Protein AF-A0A8C4QQS1-F1 (afdb_monomer_lite)

Organism: Eptatretus burgeri (NCBI:txid7764)

Secondary structure (DSSP, 8-state):
---S----S---S-------------SS-TTEEE-TTS-EEEPBPTTEEEEE--SSTTPPPEEEEPPTTTEE--S-B--SSPEEPPPP-TT--------

Sequence (99 aa):
MCSTECCTVLCVLGLQVSRFGVETSSPCPANQFLHPHGICCEFCPIGTFMFKPCQVPGSNPLCAPCEMGTSYMDKDNNMTMCRQCSVCDPGKQFHFIYF

Radius of gyration: 22.57 Å; chains: 1; bounding box: 31×52×60 Å

InterPro domains:
  IPR001368 TNFR/NGFR cysteine-rich region [PF00020] (66-92)

Structure (mmCIF, N/CA/C/O backbone):
data_AF-A0A8C4QQS1-F1
#
_entry.id   AF-A0A8C4QQS1-F1
#
loop_
_atom_site.group_PDB
_atom_site.id
_atom_site.type_symbol
_atom_site.label_atom_id
_atom_site.label_alt_id
_atom_site.label_comp_id
_atom_site.label_asym_id
_atom_site.label_entity_id
_atom_site.label_seq_id
_atom_site.pdbx_PDB_ins_code
_atom_site.Cartn_x
_atom_site.Cartn_y
_atom_site.Cartn_z
_atom_site.occupancy
_atom_site.B_iso_or_equiv
_atom_site.auth_seq_id
_atom_site.auth_comp_id
_atom_site.auth_asym_id
_atom_site.auth_atom_id
_atom_site.pdbx_PDB_model_num
ATOM 1 N N . MET A 1 1 ? -14.289 -22.169 -22.928 1.00 36.06 1 MET A N 1
ATOM 2 C CA . MET A 1 1 ? -13.463 -21.675 -24.049 1.00 36.06 1 MET A CA 1
ATOM 3 C C . MET A 1 1 ? -12.027 -22.053 -23.724 1.00 36.06 1 MET A C 1
ATOM 5 O O . MET A 1 1 ? -11.482 -21.530 -22.764 1.00 36.06 1 MET A O 1
ATOM 9 N N . CYS A 1 2 ? -11.513 -23.087 -24.394 1.00 40.16 2 CYS A N 1
ATOM 10 C CA . CYS A 1 2 ? -10.129 -23.556 -24.282 1.00 40.16 2 CYS A CA 1
ATOM 11 C C . CYS A 1 2 ? -9.200 -22.563 -24.985 1.00 40.16 2 CYS A C 1
ATOM 13 O O . CYS A 1 2 ? -9.528 -22.148 -26.094 1.00 40.16 2 CYS A O 1
ATOM 15 N N .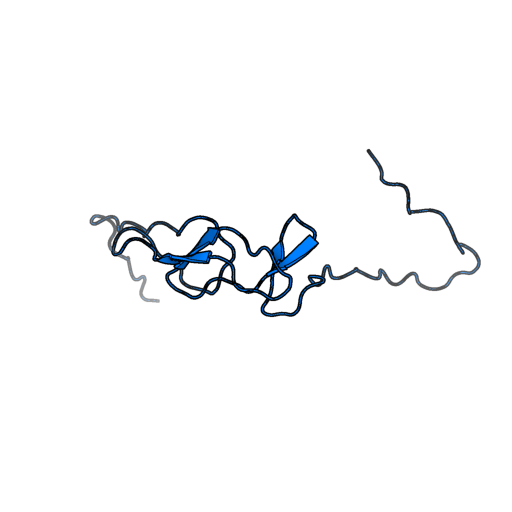 SER A 1 3 ? -8.058 -22.239 -24.380 1.00 46.91 3 SER A N 1
ATOM 16 C CA . SER A 1 3 ? -6.948 -21.590 -25.085 1.00 46.91 3 SER A CA 1
ATOM 17 C C . SER A 1 3 ? -5.893 -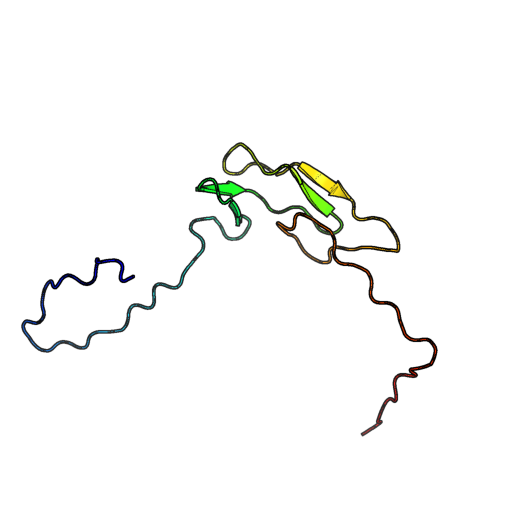22.639 -25.432 1.00 46.91 3 SER A C 1
ATOM 19 O O . SER A 1 3 ? -5.598 -23.534 -24.642 1.00 46.91 3 SER A O 1
ATOM 21 N N . THR A 1 4 ? -5.400 -22.542 -26.659 1.00 52.41 4 THR A N 1
ATOM 22 C CA . THR A 1 4 ? -5.082 -23.655 -27.563 1.00 52.41 4 THR A CA 1
ATOM 23 C C . THR A 1 4 ? -3.609 -24.071 -27.575 1.00 52.41 4 THR A C 1
ATOM 25 O O . THR A 1 4 ? -3.178 -24.781 -28.474 1.00 52.41 4 THR A O 1
ATOM 28 N N . GLU A 1 5 ? -2.822 -23.744 -26.555 1.00 47.44 5 GLU A N 1
ATOM 29 C CA . GLU A 1 5 ? -1.386 -24.070 -26.551 1.00 47.44 5 GLU A CA 1
ATOM 30 C C . GLU A 1 5 ? -1.101 -25.385 -25.802 1.00 47.44 5 GLU A C 1
ATOM 32 O O . GLU A 1 5 ? -0.170 -25.507 -25.012 1.00 47.44 5 GLU A O 1
ATOM 37 N N . CYS A 1 6 ? -1.941 -26.393 -26.052 1.00 46.66 6 CYS A N 1
ATOM 38 C CA . CYS A 1 6 ? -1.674 -27.798 -25.741 1.00 46.66 6 CYS A CA 1
ATOM 39 C C . CYS A 1 6 ? -1.477 -28.562 -27.061 1.00 46.66 6 CYS A C 1
ATOM 41 O O . CYS A 1 6 ? -2.105 -29.586 -27.315 1.00 46.66 6 CYS A O 1
ATOM 43 N N . CYS A 1 7 ? -0.641 -28.019 -27.950 1.00 44.50 7 CYS A N 1
ATOM 44 C CA . CYS A 1 7 ? -0.301 -28.651 -29.220 1.00 44.50 7 CYS A CA 1
ATOM 45 C C . CYS A 1 7 ? 1.061 -29.342 -29.092 1.00 44.50 7 CYS A C 1
ATOM 47 O O . CYS A 1 7 ? 2.117 -28.781 -29.363 1.00 44.50 7 CYS A O 1
ATOM 49 N N . THR A 1 8 ? 1.000 -30.580 -28.603 1.00 51.19 8 THR A N 1
ATOM 50 C CA . THR A 1 8 ? 1.685 -31.733 -29.203 1.00 51.19 8 THR A CA 1
ATOM 51 C C . THR A 1 8 ? 3.063 -31.474 -29.824 1.00 51.19 8 THR A C 1
ATOM 53 O O . THR A 1 8 ? 3.187 -31.383 -31.043 1.00 51.19 8 THR A O 1
ATOM 56 N N . VAL A 1 9 ? 4.127 -31.509 -29.022 1.00 53.06 9 VAL A N 1
ATOM 57 C CA . VAL A 1 9 ? 5.442 -31.915 -29.536 1.00 53.06 9 VAL A CA 1
ATOM 58 C C . VAL A 1 9 ? 6.041 -32.937 -28.568 1.00 53.06 9 VAL A C 1
ATOM 60 O O . VAL A 1 9 ? 6.456 -32.594 -27.469 1.00 53.06 9 VAL A O 1
ATOM 63 N N . LEU A 1 10 ? 6.060 -34.195 -29.036 1.00 44.03 10 LEU A N 1
ATOM 64 C CA . LEU A 1 10 ? 6.784 -35.370 -28.518 1.00 44.03 10 LEU A CA 1
ATOM 65 C C . LEU A 1 10 ? 6.092 -36.254 -27.457 1.00 44.03 10 LEU A C 1
ATOM 67 O O . LEU A 1 10 ? 6.654 -36.568 -26.416 1.00 44.03 10 LEU A O 1
ATOM 71 N N . CYS A 1 11 ? 4.939 -36.830 -27.820 1.00 46.38 11 CYS A N 1
ATOM 72 C CA . CYS A 1 11 ? 4.488 -38.136 -27.298 1.00 46.38 11 CYS A CA 1
ATOM 73 C C . CYS A 1 11 ? 5.229 -39.322 -27.959 1.00 46.38 11 CYS A C 1
ATOM 75 O O . CYS A 1 11 ? 4.613 -40.337 -28.281 1.00 46.38 11 CYS A O 1
ATOM 77 N N . VAL A 1 12 ? 6.543 -39.228 -28.191 1.00 55.22 12 VAL A N 1
ATOM 78 C CA . VAL A 1 12 ? 7.321 -40.370 -28.700 1.00 55.22 12 VAL A CA 1
ATOM 79 C C . VAL A 1 12 ? 8.403 -40.716 -27.687 1.00 55.22 12 VAL A C 1
ATOM 81 O O . VAL A 1 12 ? 9.368 -39.982 -27.522 1.00 55.22 12 VAL A O 1
ATOM 84 N N . LEU A 1 13 ? 8.200 -41.872 -27.044 1.00 48.66 13 LEU A N 1
ATOM 85 C CA . LEU A 1 13 ? 9.104 -42.581 -26.132 1.00 48.66 13 LEU A CA 1
ATOM 86 C C . LEU A 1 13 ? 9.133 -42.081 -24.671 1.00 48.66 13 LEU A C 1
ATOM 88 O O . LEU A 1 13 ? 10.118 -41.541 -24.192 1.00 48.66 13 LEU A O 1
ATOM 92 N N . GLY A 1 14 ? 8.055 -42.367 -23.933 1.00 54.38 14 GLY A N 1
ATOM 93 C CA . GLY A 1 14 ? 8.143 -43.035 -22.621 1.00 54.38 14 GLY A CA 1
ATOM 94 C C . GLY A 1 14 ? 9.018 -42.448 -21.501 1.00 54.38 14 GLY A C 1
ATOM 95 O O . GLY A 1 14 ? 9.459 -43.219 -20.653 1.00 54.38 14 GLY A O 1
ATOM 96 N N . LEU A 1 15 ? 9.261 -41.138 -21.442 1.00 53.12 15 LEU A N 1
ATOM 97 C CA . LEU A 1 15 ? 9.958 -40.506 -20.317 1.00 53.12 15 LEU A CA 1
ATOM 98 C C . LEU A 1 15 ? 8.984 -39.700 -19.452 1.00 53.12 15 LEU A C 1
ATOM 100 O O . LEU A 1 15 ? 8.115 -38.994 -19.955 1.00 53.12 15 LEU A O 1
ATOM 104 N N . GLN A 1 16 ? 9.126 -39.872 -18.136 1.00 51.03 16 GLN A N 1
ATOM 105 C CA . GLN A 1 16 ? 8.313 -39.283 -17.072 1.00 51.03 16 GLN A CA 1
ATOM 106 C C . GLN A 1 16 ? 8.041 -37.796 -17.343 1.00 51.03 16 GLN A C 1
ATOM 108 O O . GLN A 1 16 ? 8.948 -36.968 -17.267 1.00 51.03 16 GLN A O 1
ATOM 113 N N . VAL A 1 17 ? 6.787 -37.455 -17.652 1.00 52.06 17 VAL A N 1
ATOM 114 C CA . VAL A 1 17 ? 6.353 -36.062 -17.769 1.00 52.06 17 VAL A CA 1
ATOM 115 C C . VAL A 1 17 ? 6.277 -35.504 -16.355 1.00 52.06 17 VAL A C 1
ATOM 117 O O . VAL A 1 17 ? 5.245 -35.582 -15.686 1.00 52.06 17 VAL A O 1
ATOM 120 N N . SER A 1 18 ? 7.392 -34.967 -15.868 1.00 54.69 18 SER A N 1
ATOM 121 C CA . SER A 1 18 ? 7.373 -34.115 -14.689 1.00 54.69 18 SER A CA 1
ATOM 122 C C . SER A 1 18 ? 6.424 -32.960 -14.985 1.00 54.69 18 SER A C 1
ATOM 124 O O . SER A 1 18 ? 6.619 -32.216 -15.947 1.00 54.69 18 SER A O 1
ATOM 126 N N . ARG A 1 19 ? 5.371 -32.818 -14.175 1.00 54.62 19 ARG A N 1
ATOM 127 C CA . ARG A 1 19 ? 4.540 -31.616 -14.193 1.00 54.62 19 ARG A CA 1
ATOM 128 C C . ARG A 1 19 ? 5.448 -30.446 -13.833 1.00 54.62 19 ARG A C 1
ATOM 130 O O . ARG A 1 19 ? 5.770 -30.264 -12.663 1.00 54.62 19 ARG A O 1
ATOM 137 N N . PHE A 1 20 ? 5.860 -29.662 -14.824 1.00 52.03 20 PHE A N 1
ATOM 138 C CA . PHE A 1 20 ? 6.366 -28.324 -14.565 1.00 52.03 20 PHE A CA 1
ATOM 139 C C . PHE A 1 20 ? 5.142 -27.497 -14.179 1.00 52.03 20 PHE A C 1
ATOM 141 O O . PHE A 1 20 ? 4.419 -26.973 -15.025 1.00 52.03 20 PHE A O 1
ATOM 148 N N . GLY A 1 21 ? 4.836 -27.481 -12.882 1.00 55.34 21 GLY A N 1
ATOM 149 C CA . GLY A 1 21 ? 4.028 -26.407 -12.342 1.00 55.34 21 GLY A CA 1
ATOM 150 C C . GLY A 1 21 ? 4.807 -25.138 -12.636 1.00 55.34 21 GLY A C 1
ATOM 151 O O . GLY A 1 21 ? 5.861 -24.922 -12.047 1.00 55.34 21 GLY A O 1
ATOM 152 N N . VAL A 1 22 ? 4.341 -24.343 -13.597 1.00 50.41 22 VAL A N 1
ATOM 153 C CA . VAL A 1 22 ? 4.735 -22.943 -13.650 1.00 50.41 22 VAL A CA 1
ATOM 154 C C . VAL A 1 22 ? 4.205 -22.373 -12.343 1.00 50.41 22 VAL A C 1
ATOM 156 O O . VAL A 1 22 ? 3.012 -22.096 -12.223 1.00 50.41 22 VAL A O 1
ATOM 159 N N . GLU A 1 23 ? 5.063 -22.301 -11.321 1.00 55.19 23 GLU A N 1
ATOM 160 C CA . GLU A 1 23 ? 4.847 -21.358 -10.238 1.00 55.19 23 GLU A CA 1
ATOM 161 C C . GLU A 1 23 ? 4.618 -20.033 -10.943 1.00 55.19 23 GLU A C 1
ATOM 163 O O . GLU A 1 23 ? 5.471 -19.571 -11.703 1.00 55.19 23 GLU A O 1
ATOM 168 N N . THR A 1 24 ? 3.430 -19.464 -10.779 1.00 56.97 24 THR A N 1
ATOM 169 C CA . THR A 1 24 ? 3.131 -18.117 -11.246 1.00 56.97 24 THR A CA 1
ATOM 170 C C . THR A 1 24 ? 3.917 -17.159 -10.360 1.00 56.97 24 THR A C 1
ATOM 172 O O . THR A 1 24 ? 3.352 -16.457 -9.521 1.00 56.97 24 THR A O 1
ATOM 175 N N . SER A 1 25 ? 5.244 -17.193 -10.472 1.00 66.62 25 SER A N 1
ATOM 176 C CA . SER A 1 25 ? 6.093 -16.131 -9.991 1.00 66.62 25 SER A CA 1
ATOM 177 C C . SER A 1 25 ? 5.638 -14.888 -10.740 1.00 66.62 25 SER A C 1
ATOM 179 O O . SER A 1 25 ? 5.458 -14.889 -11.961 1.00 66.62 25 SER A O 1
ATOM 181 N N . SER A 1 26 ? 5.321 -13.844 -9.977 1.00 77.31 26 SER A N 1
ATOM 182 C CA . SER A 1 26 ? 5.053 -12.540 -10.566 1.00 77.31 26 SER A CA 1
ATOM 183 C C . SER A 1 26 ? 6.213 -12.213 -11.514 1.00 77.31 26 SER A C 1
ATOM 185 O O . SER A 1 26 ? 7.366 -12.402 -11.123 1.00 77.31 26 SER A O 1
ATOM 187 N N . PRO A 1 27 ? 5.957 -11.714 -12.737 1.00 87.75 27 PRO A N 1
ATOM 188 C CA . PRO A 1 27 ? 7.030 -11.251 -13.618 1.00 87.75 27 PRO A CA 1
ATOM 189 C C . PRO A 1 27 ? 7.769 -10.039 -13.028 1.00 87.75 27 PRO A C 1
ATOM 191 O O . PRO A 1 27 ? 8.800 -9.625 -13.552 1.00 87.75 27 PRO A O 1
ATOM 194 N N . CYS A 1 28 ? 7.238 -9.461 -11.947 1.00 90.50 28 CYS A N 1
ATOM 195 C CA . CYS A 1 28 ? 7.845 -8.365 -11.224 1.00 90.50 28 CYS A CA 1
ATOM 196 C C . CYS A 1 28 ? 8.769 -8.856 -10.097 1.00 90.50 28 CYS A C 1
ATOM 198 O O . CYS A 1 28 ? 8.504 -9.895 -9.488 1.00 90.50 28 CYS A O 1
ATOM 200 N N . PRO A 1 29 ? 9.820 -8.082 -9.766 1.00 89.56 29 PR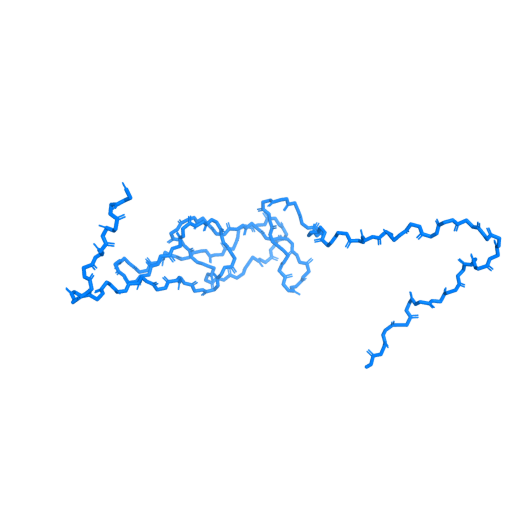O A N 1
ATOM 201 C CA . PRO A 1 29 ? 10.643 -8.309 -8.581 1.00 89.56 29 PRO A CA 1
ATOM 202 C C . PRO A 1 29 ? 9.806 -8.440 -7.299 1.00 89.56 29 PRO A C 1
ATOM 204 O O . PRO A 1 29 ? 8.713 -7.890 -7.211 1.00 89.56 29 PRO A O 1
ATOM 207 N N . ALA A 1 30 ? 10.351 -9.097 -6.270 1.00 86.94 30 ALA A N 1
ATOM 208 C CA . ALA A 1 30 ? 9.634 -9.411 -5.025 1.00 86.94 30 ALA A CA 1
ATOM 209 C C . ALA A 1 30 ? 8.973 -8.202 -4.321 1.00 86.94 30 ALA A C 1
ATOM 211 O O . ALA A 1 30 ? 7.955 -8.369 -3.658 1.00 86.94 30 ALA A O 1
ATOM 212 N N . ASN A 1 31 ? 9.514 -6.991 -4.497 1.00 88.75 31 ASN A N 1
ATOM 213 C CA . ASN A 1 31 ? 9.006 -5.751 -3.889 1.00 88.75 31 ASN A CA 1
ATOM 214 C C . ASN A 1 31 ? 8.134 -4.920 -4.844 1.00 88.75 31 ASN A C 1
ATOM 216 O O . ASN A 1 31 ? 7.955 -3.719 -4.645 1.00 88.75 31 ASN A O 1
ATOM 220 N N . GLN A 1 32 ? 7.626 -5.533 -5.911 1.00 94.56 32 GLN A N 1
ATOM 221 C CA . GLN A 1 32 ? 6.781 -4.877 -6.898 1.00 94.56 32 GLN A CA 1
ATOM 222 C C . GLN A 1 32 ? 5.572 -5.742 -7.243 1.00 94.56 32 GLN A C 1
ATOM 224 O O . GLN A 1 32 ? 5.619 -6.974 -7.200 1.00 94.56 32 GLN A O 1
ATOM 229 N N . PHE A 1 33 ? 4.483 -5.092 -7.638 1.00 93.56 33 PHE A N 1
ATOM 230 C CA . PHE A 1 33 ? 3.299 -5.768 -8.152 1.00 93.56 33 PHE A CA 1
ATOM 231 C C . PHE A 1 33 ? 3.115 -5.504 -9.640 1.00 93.56 33 PHE A C 1
ATOM 233 O O . PHE A 1 33 ? 3.450 -4.433 -10.147 1.00 93.56 33 PHE A O 1
ATOM 240 N N . LEU A 1 34 ? 2.530 -6.479 -10.335 1.00 93.69 34 LEU A N 1
ATOM 241 C CA . LEU A 1 34 ? 2.124 -6.318 -11.723 1.00 93.69 34 LEU A CA 1
ATOM 242 C C . LEU A 1 34 ? 0.825 -5.508 -11.786 1.00 93.69 34 LEU A C 1
ATOM 244 O O . LEU A 1 34 ? -0.231 -5.970 -11.349 1.00 93.69 34 LEU A O 1
ATOM 248 N N . HIS A 1 35 ? 0.895 -4.300 -12.337 1.00 91.31 35 HIS A N 1
ATOM 249 C CA . HIS A 1 35 ? -0.282 -3.498 -12.649 1.00 91.31 35 HIS A CA 1
ATOM 250 C C . HIS A 1 35 ? -1.009 -4.081 -13.878 1.00 91.31 35 HIS A C 1
ATOM 252 O O . HIS A 1 35 ? -0.341 -4.577 -14.790 1.00 91.31 35 HIS A O 1
ATOM 258 N N . PRO A 1 36 ? -2.349 -3.964 -13.992 1.00 88.75 36 PRO A N 1
ATOM 259 C CA . PRO A 1 36 ? -3.106 -4.449 -15.155 1.00 88.75 36 PRO A CA 1
ATOM 260 C C . PRO A 1 36 ? -2.632 -3.929 -16.522 1.00 88.75 36 PRO A C 1
ATOM 262 O O . PRO A 1 36 ? -2.904 -4.549 -17.541 1.00 88.75 36 PRO A O 1
ATOM 265 N N . HIS A 1 37 ? -1.901 -2.811 -16.556 1.00 86.81 37 HIS A N 1
ATOM 266 C CA . HIS A 1 37 ? -1.276 -2.278 -17.776 1.00 86.81 37 HIS A CA 1
ATOM 267 C C . HIS A 1 37 ? 0.020 -3.007 -18.186 1.00 86.81 37 HIS A C 1
ATOM 269 O O . HIS A 1 37 ? 0.695 -2.564 -19.109 1.00 86.81 37 HIS A O 1
ATOM 275 N N . GLY A 1 38 ? 0.399 -4.090 -17.501 1.00 89.75 38 GLY A N 1
ATOM 276 C CA . GLY A 1 38 ? 1.595 -4.874 -17.819 1.00 89.75 38 GLY A CA 1
ATOM 277 C C . GLY A 1 38 ? 2.908 -4.258 -17.330 1.00 89.75 38 GLY A C 1
ATOM 278 O O . GLY A 1 38 ? 3.971 -4.651 -17.797 1.00 89.75 38 GLY A O 1
ATOM 279 N N . ILE A 1 39 ? 2.849 -3.297 -16.403 1.00 93.50 39 ILE A N 1
ATOM 280 C CA . ILE A 1 39 ? 4.028 -2.655 -15.804 1.00 93.50 39 ILE A CA 1
ATOM 281 C C . ILE A 1 39 ? 4.170 -3.059 -14.338 1.00 93.50 39 ILE A C 1
ATOM 283 O O . ILE A 1 39 ? 3.174 -3.263 -13.646 1.00 93.50 39 ILE A O 1
ATOM 287 N N . CYS A 1 40 ? 5.407 -3.151 -13.861 1.00 94.38 40 CYS A N 1
ATOM 288 C CA . CYS A 1 40 ? 5.691 -3.398 -12.453 1.00 94.38 40 CYS A CA 1
ATOM 289 C C . CYS A 1 40 ? 5.705 -2.077 -11.685 1.00 94.38 40 CYS A C 1
ATOM 291 O O . CYS A 1 40 ? 6.407 -1.154 -12.089 1.00 94.38 40 CYS A O 1
ATOM 293 N N . CYS A 1 41 ? 4.944 -1.983 -10.600 1.00 95.25 41 CYS A N 1
ATOM 294 C CA . CYS A 1 41 ? 4.890 -0.813 -9.723 1.00 95.25 41 CYS A CA 1
ATOM 295 C C . CYS A 1 41 ? 5.425 -1.172 -8.335 1.00 95.25 41 CYS A C 1
ATOM 297 O O . CYS A 1 41 ? 5.252 -2.307 -7.884 1.00 95.25 41 CYS A O 1
ATOM 299 N N . GLU A 1 42 ? 6.019 -0.208 -7.634 1.00 95.88 42 GLU A N 1
ATOM 300 C CA . GLU A 1 42 ? 6.323 -0.372 -6.206 1.00 95.88 42 GLU A CA 1
ATOM 301 C C . GLU A 1 42 ? 5.036 -0.378 -5.370 1.00 95.88 42 GLU A C 1
ATOM 303 O O . GLU A 1 42 ? 4.015 0.177 -5.775 1.00 95.88 42 GLU A O 1
ATOM 308 N N . PHE A 1 43 ? 5.062 -1.032 -4.211 1.00 96.06 43 PHE A N 1
ATOM 309 C CA . PHE A 1 43 ? 3.926 -1.045 -3.290 1.00 96.06 43 PHE A CA 1
ATOM 310 C C . PHE A 1 43 ? 3.799 0.280 -2.523 1.00 96.06 43 PHE A C 1
ATOM 312 O O . PHE A 1 43 ? 4.790 0.942 -2.229 1.00 96.06 43 PHE A O 1
ATOM 319 N N . CYS A 1 44 ? 2.575 0.641 -2.138 1.00 97.31 44 CYS A N 1
ATOM 320 C CA . CYS A 1 44 ? 2.349 1.700 -1.162 1.00 97.31 44 CYS A CA 1
ATOM 321 C C . CYS A 1 44 ? 2.773 1.235 0.240 1.00 97.31 44 CYS A C 1
ATOM 323 O O . CYS A 1 44 ? 2.451 0.100 0.608 1.00 97.31 44 CYS A O 1
ATOM 325 N N . PRO A 1 45 ? 3.430 2.095 1.039 1.00 97.25 45 PRO A N 1
ATOM 326 C CA . PRO A 1 45 ? 3.881 1.739 2.378 1.00 97.25 45 PRO A CA 1
ATOM 327 C C . PRO A 1 45 ? 2.717 1.546 3.360 1.00 97.25 45 PRO A C 1
ATOM 329 O O . PRO A 1 45 ? 1.585 1.996 3.133 1.00 97.25 45 PRO A O 1
ATOM 332 N N . ILE A 1 46 ? 3.025 0.922 4.496 1.00 97.88 46 ILE A N 1
ATOM 333 C CA . ILE A 1 46 ? 2.133 0.774 5.659 1.00 97.88 46 ILE A CA 1
ATOM 334 C C . ILE A 1 46 ? 1.414 2.096 5.993 1.00 97.88 46 ILE A C 1
ATOM 336 O O . ILE A 1 46 ? 1.998 3.179 5.947 1.00 97.88 46 ILE A O 1
ATOM 340 N N . GLY A 1 47 ? 0.127 2.006 6.343 1.00 97.88 47 GLY A N 1
ATOM 341 C CA . GLY A 1 47 ? -0.714 3.163 6.673 1.00 97.88 47 GLY A CA 1
ATOM 342 C C . GLY A 1 47 ? -1.214 3.975 5.472 1.00 97.88 47 GLY A C 1
ATOM 343 O O . GLY A 1 47 ? -1.899 4.978 5.673 1.00 97.88 47 GLY A O 1
ATOM 344 N N . THR A 1 48 ? -0.913 3.556 4.239 1.00 98.31 48 THR A N 1
ATOM 345 C CA . THR A 1 48 ? -1.366 4.230 3.014 1.00 98.31 48 THR A CA 1
ATOM 346 C C . THR A 1 48 ? -2.054 3.271 2.041 1.00 98.31 48 THR A C 1
ATOM 348 O O . THR A 1 48 ? -1.899 2.054 2.137 1.00 98.31 48 THR A O 1
ATOM 351 N N . PHE A 1 49 ? -2.813 3.817 1.093 1.00 97.75 49 PHE A N 1
ATOM 352 C CA . PHE A 1 49 ? -3.438 3.085 -0.010 1.00 97.75 49 PHE A CA 1
ATOM 353 C C . PHE A 1 49 ? -3.113 3.742 -1.356 1.00 97.75 49 PHE A C 1
ATOM 355 O O . PHE A 1 49 ? -2.764 4.923 -1.421 1.00 97.75 49 PHE A O 1
ATOM 362 N N . MET A 1 50 ? -3.259 2.988 -2.444 1.00 97.31 50 MET A N 1
ATOM 363 C CA . MET A 1 50 ? -3.026 3.457 -3.808 1.00 97.31 50 MET A CA 1
ATOM 364 C C . MET A 1 50 ? -4.157 4.385 -4.271 1.00 97.31 50 MET A C 1
ATOM 366 O O . MET A 1 50 ? -5.229 3.931 -4.669 1.00 97.31 50 MET A O 1
ATOM 370 N N . PHE A 1 51 ? -3.897 5.693 -4.271 1.00 97.00 51 PHE A N 1
ATOM 371 C CA . PHE A 1 51 ? -4.824 6.709 -4.774 1.0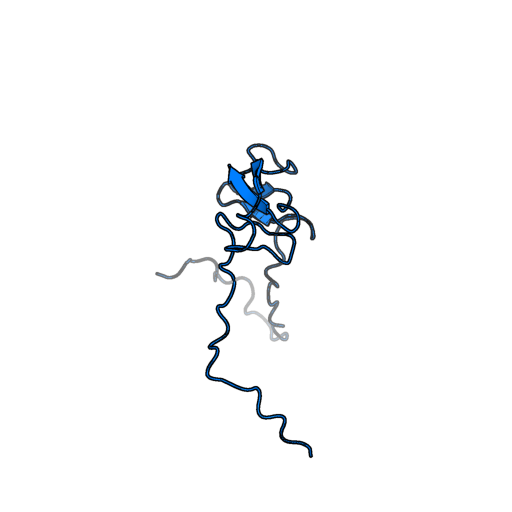0 97.00 51 PHE A CA 1
ATOM 372 C C . PHE A 1 51 ? -4.764 6.844 -6.300 1.00 97.00 51 PHE A C 1
ATOM 374 O O . PHE A 1 51 ? -5.800 6.978 -6.953 1.00 97.00 51 PHE A O 1
ATOM 381 N N . LYS A 1 52 ? -3.562 6.781 -6.891 1.00 95.44 52 LYS A N 1
ATOM 382 C CA . LYS A 1 52 ? -3.387 6.647 -8.347 1.00 95.44 52 LYS A CA 1
ATOM 383 C C . LYS A 1 52 ? -2.325 5.600 -8.671 1.00 95.44 52 LYS A C 1
ATOM 385 O O . LYS A 1 52 ? -1.318 5.538 -7.964 1.00 95.44 52 LYS A O 1
ATOM 390 N N . PRO A 1 53 ? -2.516 4.814 -9.743 1.00 93.06 53 PRO A N 1
ATOM 391 C CA . PRO A 1 53 ? -1.534 3.824 -10.154 1.00 93.06 53 PRO A CA 1
ATOM 392 C C . PRO A 1 53 ? -0.237 4.484 -10.622 1.00 93.06 53 PRO A C 1
ATOM 394 O O . PRO A 1 53 ? -0.223 5.651 -11.027 1.00 93.06 53 PRO A O 1
ATOM 397 N N . CYS A 1 54 ? 0.848 3.712 -10.599 1.00 94.19 54 CYS A N 1
ATOM 398 C CA . CYS A 1 54 ? 2.094 4.130 -11.217 1.00 94.19 54 CYS A CA 1
ATOM 399 C C . CYS A 1 54 ? 1.920 4.213 -12.747 1.00 94.19 54 CYS A C 1
ATOM 401 O O . CYS A 1 54 ? 1.138 3.465 -13.338 1.00 94.19 54 CYS A O 1
ATOM 403 N N . GLN A 1 55 ? 2.614 5.152 -13.393 1.00 92.25 55 GLN A N 1
ATOM 404 C CA . GLN A 1 55 ? 2.590 5.306 -14.858 1.00 92.25 55 GLN A CA 1
ATOM 405 C C . GLN A 1 55 ? 3.880 4.823 -15.521 1.00 92.25 55 GLN A C 1
ATOM 407 O O . GLN A 1 55 ? 3.897 4.579 -16.725 1.00 92.25 55 GLN A O 1
ATOM 412 N N . VAL A 1 56 ? 4.952 4.688 -14.741 1.00 91.88 56 VAL A N 1
ATOM 413 C CA . VAL A 1 56 ? 6.282 4.316 -15.212 1.00 91.88 56 VAL A CA 1
ATOM 414 C C . VAL A 1 56 ? 6.693 3.018 -14.512 1.00 91.88 56 VAL A C 1
ATOM 416 O O . VAL A 1 56 ? 6.485 2.898 -13.304 1.00 91.88 56 VAL A O 1
ATOM 419 N N . PRO A 1 57 ? 7.270 2.038 -15.230 1.00 91.06 57 PRO A N 1
ATOM 420 C CA . PRO A 1 57 ? 7.779 0.820 -14.612 1.00 91.06 57 PRO A CA 1
ATOM 421 C C . PRO A 1 57 ? 8.785 1.120 -13.496 1.00 91.06 57 PRO A C 1
ATOM 423 O O . PRO A 1 57 ? 9.681 1.945 -13.661 1.00 91.06 57 PRO A O 1
ATOM 426 N N . GLY A 1 58 ? 8.635 0.440 -12.365 1.00 87.94 58 GLY A N 1
ATOM 427 C CA . GLY A 1 58 ? 9.465 0.605 -11.178 1.00 87.94 58 GLY A CA 1
ATOM 428 C C . GLY A 1 58 ? 9.229 1.908 -10.418 1.00 87.94 58 GLY A C 1
ATOM 429 O O . GLY A 1 58 ? 9.981 2.195 -9.496 1.00 87.94 58 GLY A O 1
ATOM 430 N N . SER A 1 59 ? 8.221 2.711 -10.781 1.00 92.25 59 SER A N 1
ATOM 431 C CA . SER A 1 59 ? 7.897 3.918 -10.025 1.00 92.25 59 SER A CA 1
ATOM 432 C C . SER A 1 59 ? 6.908 3.634 -8.899 1.00 92.25 59 SER A C 1
ATOM 434 O O . SER A 1 59 ? 6.112 2.689 -8.942 1.00 92.25 59 SER A O 1
ATOM 436 N N . ASN A 1 60 ? 6.911 4.527 -7.913 1.00 92.38 60 ASN A N 1
ATOM 437 C CA . ASN A 1 60 ? 5.894 4.537 -6.877 1.00 92.38 60 ASN A CA 1
ATOM 438 C C . ASN A 1 60 ? 4.533 4.963 -7.458 1.00 92.38 60 ASN A C 1
ATOM 440 O O . ASN A 1 60 ? 4.478 5.891 -8.277 1.00 92.38 60 ASN A O 1
ATOM 444 N N . PRO A 1 61 ? 3.431 4.306 -7.065 1.00 95.12 61 PRO A N 1
ATOM 445 C CA . PRO A 1 61 ? 2.096 4.859 -7.227 1.00 95.12 61 PRO A CA 1
ATOM 446 C C . PRO A 1 61 ? 1.924 6.109 -6.352 1.00 95.12 61 PRO A C 1
ATOM 448 O O . PRO A 1 61 ? 2.694 6.364 -5.424 1.00 95.12 61 PRO A O 1
ATOM 451 N N . LEU A 1 62 ? 0.883 6.897 -6.623 1.00 97.25 62 LEU A N 1
ATOM 452 C CA . LEU A 1 62 ? 0.504 7.975 -5.714 1.00 97.25 62 LEU A CA 1
ATOM 453 C C . LEU A 1 62 ? -0.265 7.365 -4.544 1.00 97.25 62 LEU A C 1
ATOM 455 O O . LEU A 1 62 ? -1.399 6.916 -4.724 1.00 97.25 62 LEU A O 1
ATOM 459 N N . CYS A 1 63 ? 0.346 7.364 -3.364 1.00 97.81 63 CYS A N 1
ATOM 460 C CA . C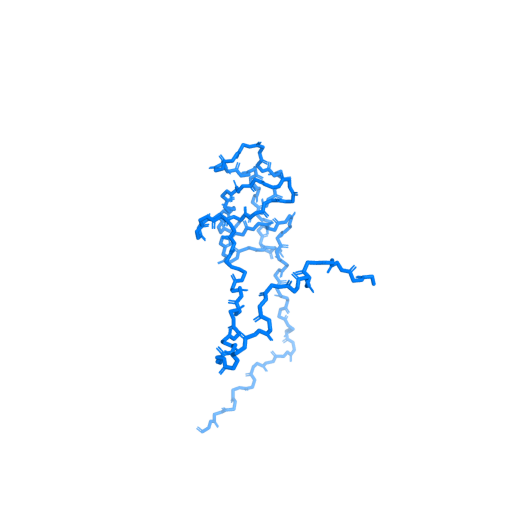YS A 1 63 ? -0.248 6.821 -2.148 1.00 97.81 63 CYS A CA 1
ATOM 461 C C . CYS A 1 63 ? -0.889 7.929 -1.302 1.00 97.81 63 CYS A C 1
ATOM 463 O O . CYS A 1 63 ? -0.349 9.031 -1.198 1.00 97.81 63 CYS A O 1
ATOM 465 N N . ALA A 1 64 ? -2.032 7.633 -0.687 1.00 98.25 64 ALA A N 1
ATOM 466 C CA . ALA A 1 64 ? -2.720 8.519 0.250 1.00 98.25 64 ALA A CA 1
ATOM 467 C C . ALA A 1 64 ? -2.862 7.837 1.622 1.00 98.25 64 ALA A C 1
ATOM 469 O O . ALA A 1 64 ? -2.953 6.609 1.677 1.00 98.25 64 ALA A O 1
ATOM 470 N N . PRO A 1 65 ? -2.857 8.594 2.734 1.00 98.25 65 PRO A N 1
ATOM 471 C CA . PRO A 1 65 ? -2.962 8.016 4.068 1.00 98.25 65 PRO A CA 1
ATOM 472 C C . PRO A 1 65 ? -4.347 7.413 4.319 1.00 98.25 65 PRO A C 1
ATOM 474 O O . PRO A 1 65 ? -5.357 7.916 3.823 1.00 98.25 65 PRO A O 1
ATOM 477 N N . CYS A 1 66 ? -4.389 6.361 5.132 1.00 98.06 66 CYS A N 1
ATOM 478 C CA . CYS A 1 66 ? -5.636 5.872 5.707 1.00 98.06 66 CYS A CA 1
ATOM 479 C C . CYS A 1 66 ? -6.218 6.884 6.701 1.00 98.06 66 CYS A C 1
ATOM 481 O O . CYS A 1 66 ? -5.491 7.634 7.357 1.00 98.06 66 CYS A O 1
ATOM 483 N N . GLU A 1 67 ? -7.542 6.884 6.834 1.00 97.69 67 GLU A N 1
ATOM 484 C CA . GLU A 1 67 ? -8.232 7.712 7.818 1.00 97.69 67 GLU A CA 1
ATOM 485 C C . GLU A 1 67 ? -7.998 7.166 9.232 1.00 97.69 67 GLU A C 1
ATOM 487 O O . GLU A 1 67 ? -8.270 5.999 9.528 1.00 97.69 67 GLU A O 1
ATOM 492 N N . MET A 1 68 ? -7.484 8.033 10.104 1.00 95.44 68 MET A N 1
ATOM 493 C CA . MET A 1 68 ? -7.105 7.685 11.467 1.00 95.44 68 MET A CA 1
ATOM 494 C C . MET A 1 68 ? -8.323 7.248 12.289 1.00 95.44 68 MET A C 1
ATOM 496 O O . MET A 1 68 ? -9.314 7.963 12.387 1.00 95.44 68 MET A O 1
ATOM 500 N N . GLY A 1 69 ? -8.224 6.079 12.924 1.00 92.81 69 GLY A N 1
ATOM 501 C CA . GLY A 1 69 ? -9.256 5.549 13.821 1.00 92.81 69 GLY A CA 1
ATOM 502 C C . GLY A 1 69 ? -10.380 4.777 13.126 1.00 92.81 69 GLY A C 1
ATOM 503 O O . GLY A 1 69 ? -11.021 3.957 13.779 1.00 92.81 69 GLY A O 1
ATOM 504 N N . THR A 1 70 ? -10.583 4.955 11.819 1.00 95.56 70 THR A N 1
ATOM 505 C CA . THR A 1 70 ? -11.623 4.245 11.049 1.00 95.56 70 THR A CA 1
ATOM 506 C C . THR A 1 70 ? -11.041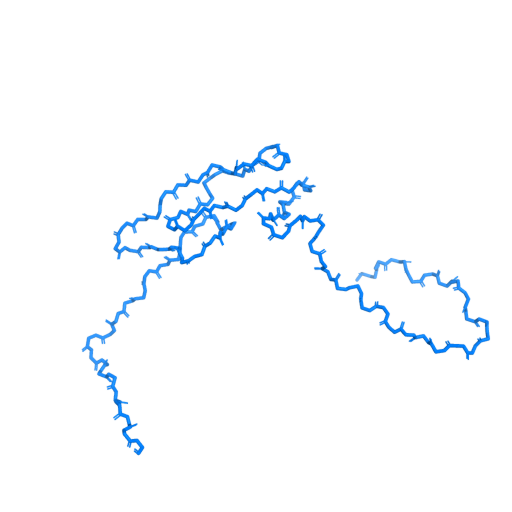 3.204 10.099 1.00 95.56 70 THR A C 1
ATOM 508 O O . THR A 1 70 ? -11.660 2.163 9.873 1.00 95.56 70 THR A O 1
ATOM 511 N N . SER A 1 71 ? -9.842 3.440 9.564 1.00 97.50 71 SER A N 1
ATOM 512 C CA . SER A 1 71 ? -9.232 2.570 8.562 1.00 97.50 71 SER A CA 1
ATOM 513 C C . SER A 1 71 ? -7.726 2.411 8.748 1.00 97.50 71 SER A C 1
ATOM 515 O O . SER A 1 71 ? -7.059 3.221 9.390 1.00 97.50 71 SER A O 1
ATOM 517 N N . TYR A 1 72 ? -7.178 1.332 8.197 1.00 97.56 72 TYR A N 1
ATOM 518 C CA . TYR A 1 72 ? -5.777 0.983 8.355 1.00 97.56 72 TYR A CA 1
ATOM 519 C C . TYR A 1 72 ? -5.234 0.196 7.163 1.00 97.56 72 TYR A C 1
ATOM 521 O O . TYR A 1 72 ? -5.968 -0.384 6.356 1.00 97.56 72 TYR A O 1
ATOM 529 N N . MET A 1 73 ? -3.907 0.156 7.098 1.00 98.06 73 MET A N 1
ATOM 530 C CA . MET A 1 73 ? -3.162 -0.781 6.277 1.00 98.06 73 MET A CA 1
ATOM 531 C C . MET A 1 73 ? -1.957 -1.264 7.076 1.00 98.06 73 MET A C 1
ATOM 533 O O . MET A 1 73 ? -1.161 -0.450 7.534 1.00 98.06 73 MET A O 1
ATOM 537 N N . ASP A 1 74 ? -1.856 -2.574 7.277 1.00 97.00 74 ASP A N 1
ATOM 538 C CA . ASP A 1 74 ? -0.886 -3.215 8.172 1.00 97.00 74 ASP A CA 1
ATOM 539 C C . ASP A 1 74 ? 0.398 -3.674 7.467 1.00 97.00 74 ASP A C 1
ATOM 541 O O . ASP A 1 74 ? 1.344 -4.107 8.123 1.00 97.00 74 ASP A O 1
ATOM 545 N N . LYS A 1 75 ? 0.424 -3.608 6.134 1.00 96.94 75 LYS A N 1
ATOM 546 C CA . LYS A 1 75 ? 1.522 -4.071 5.279 1.00 96.94 75 LYS A CA 1
ATOM 547 C C . LYS A 1 75 ? 1.650 -3.178 4.052 1.00 96.94 75 LYS A C 1
ATOM 549 O O . LYS A 1 75 ? 0.705 -2.471 3.693 1.00 96.94 75 LYS A O 1
ATOM 554 N N . ASP A 1 76 ? 2.789 -3.287 3.383 1.00 96.94 76 ASP A N 1
ATOM 555 C CA . ASP A 1 76 ? 2.948 -2.745 2.040 1.00 96.94 76 ASP A CA 1
ATOM 556 C C . ASP A 1 76 ? 1.908 -3.374 1.105 1.00 96.94 76 ASP A C 1
ATOM 558 O O . ASP A 1 76 ? 1.585 -4.564 1.208 1.00 96.94 76 ASP A O 1
ATOM 562 N N . ASN A 1 77 ? 1.301 -2.556 0.249 1.00 96.25 77 ASN A N 1
ATOM 563 C CA . ASN A 1 77 ? 0.070 -2.935 -0.435 1.00 96.25 77 ASN A CA 1
ATOM 564 C C . ASN A 1 77 ? -0.087 -2.283 -1.812 1.00 96.25 77 ASN A C 1
ATOM 566 O O . ASN A 1 77 ? 0.547 -1.287 -2.141 1.00 96.25 77 ASN A O 1
ATOM 570 N N . ASN A 1 78 ? -0.978 -2.850 -2.619 1.00 95.81 78 ASN A N 1
ATOM 571 C CA . ASN A 1 78 ? -1.421 -2.310 -3.905 1.00 95.81 78 ASN A CA 1
ATOM 572 C C . ASN A 1 78 ? -2.943 -2.070 -3.919 1.00 95.81 78 ASN A C 1
ATOM 574 O O . ASN A 1 78 ? -3.580 -2.100 -4.973 1.00 95.81 78 ASN A O 1
ATOM 578 N N . MET A 1 79 ? -3.544 -1.889 -2.738 1.00 96.69 79 MET A N 1
ATOM 579 C CA . MET A 1 79 ? -4.988 -1.749 -2.577 1.00 96.69 79 MET A CA 1
ATOM 580 C C . MET A 1 79 ? -5.421 -0.322 -2.896 1.00 96.69 79 MET A C 1
ATOM 582 O O . MET A 1 79 ? -4.759 0.638 -2.518 1.00 96.69 79 MET A O 1
ATOM 586 N N . THR A 1 80 ? -6.575 -0.171 -3.542 1.00 96.69 80 THR A N 1
ATOM 587 C CA . THR A 1 80 ? -7.162 1.139 -3.874 1.00 96.69 80 THR A CA 1
ATOM 588 C C . THR A 1 80 ? -7.986 1.749 -2.737 1.00 96.69 80 THR A C 1
ATOM 590 O O . THR A 1 80 ? -8.530 2.840 -2.887 1.00 96.69 80 THR A O 1
ATOM 593 N N . MET A 1 81 ? -8.090 1.056 -1.600 1.00 97.38 81 MET A N 1
ATOM 594 C CA . MET A 1 81 ? -8.772 1.517 -0.391 1.00 97.38 81 MET A CA 1
ATOM 595 C C . MET A 1 81 ? -8.139 0.895 0.857 1.00 97.38 81 MET A C 1
ATOM 597 O O . MET A 1 81 ? -7.609 -0.215 0.799 1.00 97.38 81 MET A O 1
ATOM 601 N N . CYS A 1 82 ? -8.233 1.589 1.991 1.00 98.12 82 CYS A N 1
ATOM 602 C CA . CYS A 1 82 ? -7.817 1.051 3.285 1.00 98.12 82 CYS A CA 1
ATOM 603 C C . CYS A 1 82 ? -8.815 0.027 3.834 1.00 98.12 82 CYS A C 1
ATOM 605 O O . CYS A 1 82 ? -10.017 0.091 3.558 1.00 98.12 82 CYS A O 1
ATOM 607 N N . ARG A 1 83 ? -8.322 -0.904 4.657 1.00 97.81 83 ARG A N 1
ATOM 608 C CA . ARG A 1 83 ? -9.177 -1.838 5.399 1.00 97.81 83 ARG A CA 1
ATOM 609 C C . ARG A 1 83 ? -9.853 -1.094 6.542 1.00 97.81 83 ARG A C 1
ATOM 611 O O . ARG A 1 83 ? -9.240 -0.231 7.157 1.00 97.81 83 ARG A O 1
ATOM 618 N N . GLN A 1 84 ? -11.104 -1.424 6.835 1.00 97.50 84 GLN A N 1
ATOM 619 C CA . GLN A 1 84 ? -11.826 -0.816 7.952 1.00 97.50 84 GLN A CA 1
ATOM 620 C C . GLN A 1 84 ? -11.387 -1.445 9.273 1.00 97.50 84 GLN A C 1
ATOM 622 O O . GLN A 1 84 ? -11.233 -2.666 9.358 1.00 97.50 84 GLN A O 1
ATOM 627 N N . CYS A 1 85 ? -11.207 -0.620 10.301 1.00 95.38 85 CYS A N 1
ATOM 628 C CA . CYS A 1 85 ? -10.966 -1.087 11.658 1.00 95.38 85 CYS A CA 1
ATOM 629 C C . CYS A 1 85 ? -12.144 -1.951 12.125 1.00 95.38 85 CYS A C 1
ATOM 631 O O . CYS A 1 85 ? -13.310 -1.584 11.968 1.00 95.38 85 CYS A O 1
ATOM 633 N N . SER A 1 86 ? -11.848 -3.105 12.722 1.00 90.88 86 SER A N 1
ATOM 634 C CA . SER A 1 86 ? -12.878 -3.933 13.341 1.00 90.88 86 SER A CA 1
ATOM 635 C C . SER A 1 86 ? -13.431 -3.239 14.581 1.00 90.88 86 SER A C 1
ATOM 637 O O . SER A 1 86 ? -12.665 -2.785 15.432 1.00 90.88 86 SER A O 1
ATOM 639 N N . VAL A 1 87 ? -14.753 -3.223 14.719 1.00 87.81 87 VAL A N 1
ATOM 640 C CA . VAL A 1 87 ? -15.401 -2.777 15.951 1.00 87.81 87 VAL A CA 1
ATOM 641 C C . VAL A 1 87 ? -15.426 -3.942 16.932 1.00 87.81 87 VAL A C 1
ATOM 643 O O . VAL A 1 87 ? -15.912 -5.028 16.613 1.00 87.81 87 VAL A O 1
ATOM 646 N N . CYS A 1 88 ? -14.899 -3.716 18.130 1.00 84.75 88 CYS A N 1
ATOM 647 C CA . CYS A 1 88 ? -15.059 -4.653 19.230 1.00 84.75 88 CYS A CA 1
ATOM 648 C C . CYS A 1 88 ? -16.508 -4.586 19.718 1.00 84.75 88 CYS A C 1
ATOM 650 O O . CYS A 1 88 ? -16.984 -3.508 20.067 1.00 84.75 88 CYS A O 1
ATOM 652 N N . ASP A 1 89 ? -17.203 -5.723 19.756 1.00 82.19 89 ASP A N 1
ATOM 653 C CA . ASP A 1 89 ? -18.507 -5.811 20.412 1.00 82.19 89 ASP A CA 1
ATOM 654 C C . ASP A 1 89 ? -18.293 -5.652 21.927 1.00 82.19 89 ASP A C 1
ATOM 656 O O . ASP A 1 89 ? -17.675 -6.532 22.538 1.00 82.19 89 ASP A O 1
ATOM 660 N N . PRO A 1 90 ? -18.770 -4.560 22.553 1.00 75.62 90 PRO A N 1
ATOM 661 C CA . PRO A 1 90 ? -18.565 -4.331 23.980 1.00 75.62 90 PRO A CA 1
ATOM 662 C C . PRO A 1 90 ? -19.214 -5.415 24.856 1.00 75.62 90 PRO A C 1
ATOM 664 O O . PRO A 1 90 ? -18.840 -5.552 26.019 1.00 75.62 90 PRO A O 1
ATOM 667 N N . GLY A 1 91 ? -20.159 -6.199 24.319 1.00 74.50 91 GLY A N 1
ATOM 668 C CA . GLY A 1 91 ? -20.796 -7.321 25.009 1.00 74.50 91 GLY A CA 1
ATOM 669 C C . GLY A 1 91 ? -20.045 -8.652 24.902 1.00 74.50 91 GLY A C 1
ATOM 670 O O . GLY A 1 91 ? -20.396 -9.599 25.608 1.00 74.50 91 GLY A O 1
ATOM 671 N N . LYS A 1 92 ? -19.014 -8.761 24.052 1.00 67.19 92 LYS A N 1
ATOM 672 C CA . LYS A 1 92 ? -18.213 -9.987 23.918 1.00 67.19 92 LYS A CA 1
ATOM 673 C C . LYS A 1 92 ? -16.921 -9.875 24.712 1.00 67.19 92 LYS A C 1
ATOM 675 O O . LYS A 1 92 ? -15.898 -9.405 24.224 1.00 67.19 92 LYS A O 1
ATOM 680 N N . GLN A 1 93 ? -16.962 -10.374 25.943 1.00 66.38 93 GLN A N 1
ATOM 681 C CA . GLN A 1 93 ? -15.754 -10.650 26.708 1.00 66.38 93 GLN A CA 1
ATOM 682 C C . GLN A 1 93 ? -15.010 -11.828 26.062 1.00 66.38 93 GLN A C 1
ATOM 684 O O . GLN A 1 93 ? -15.610 -12.863 25.764 1.00 66.38 93 GLN A O 1
ATOM 689 N N . PHE A 1 94 ? -13.700 -11.686 25.850 1.00 66.25 94 PHE A N 1
ATOM 690 C CA . PHE A 1 94 ? -12.843 -12.814 25.497 1.00 66.25 94 PHE A CA 1
ATOM 691 C C . PHE A 1 94 ? -12.878 -13.811 26.658 1.00 66.25 94 PHE A C 1
ATOM 693 O O . PHE A 1 94 ? -12.287 -13.574 27.711 1.00 66.25 94 PHE A O 1
ATOM 700 N N . HIS A 1 95 ? -13.622 -14.904 26.495 1.00 62.81 95 HIS A N 1
ATOM 701 C CA . HIS A 1 95 ? -13.599 -16.008 27.443 1.00 62.81 95 HIS A CA 1
ATOM 702 C C . HIS A 1 95 ? -12.263 -16.727 27.254 1.00 62.81 95 HIS A C 1
ATOM 704 O O . HIS A 1 95 ? -12.108 -17.559 26.360 1.00 62.81 95 HIS A O 1
ATOM 710 N N . PHE A 1 96 ? -11.277 -16.367 28.070 1.00 66.44 96 PHE A N 1
ATOM 711 C CA . PHE A 1 96 ? -10.041 -17.125 28.177 1.00 66.44 96 PHE A CA 1
ATOM 712 C C . PHE A 1 96 ? -10.378 -18.454 28.847 1.00 66.44 96 PHE A C 1
ATOM 714 O O . PHE A 1 96 ? -10.529 -18.530 30.064 1.00 66.44 96 PHE A O 1
ATOM 721 N N . ILE A 1 97 ? -10.569 -19.496 28.040 1.00 68.12 97 ILE A N 1
ATOM 722 C CA . ILE A 1 97 ? -10.583 -20.867 28.542 1.00 68.12 97 ILE A CA 1
ATOM 723 C C . ILE A 1 97 ? -9.139 -21.168 28.942 1.00 68.12 97 ILE A C 1
ATOM 725 O O . ILE A 1 97 ? -8.283 -21.402 28.090 1.00 68.12 97 ILE A O 1
ATOM 729 N N . TYR A 1 98 ? -8.852 -21.046 30.236 1.00 62.97 98 TYR A N 1
ATOM 730 C CA . TYR A 1 98 ? -7.622 -21.560 30.820 1.00 62.97 98 TYR A CA 1
ATOM 731 C C . TYR A 1 98 ? -7.656 -23.087 30.669 1.00 62.97 98 TYR A C 1
ATOM 733 O O . TYR A 1 98 ? -8.584 -23.727 31.165 1.00 62.97 98 TYR A O 1
ATOM 741 N N . PHE A 1 99 ? -6.697 -23.634 29.917 1.00 64.81 99 PHE A N 1
ATOM 742 C CA . PHE A 1 99 ? -6.407 -25.069 29.879 1.00 64.81 99 PHE A CA 1
ATOM 743 C C . PHE A 1 99 ? -5.644 -25.485 31.136 1.00 64.81 99 PHE A C 1
ATOM 745 O O . PHE A 1 99 ? -4.790 -24.684 31.586 1.00 64.81 99 PHE A O 1
#

pLDDT: mean 80.38, std 19.5, range [36.06, 98.31]

Foldseek 3Di:
DDDDPPDDDDPDDDDDPDPPPPPPDPPDDPQWHQDPVRATEGFDAWQWEQCAQDPDHHYHGDIDGADPPFFTGGGGHHHNHTHGDDDDDPPDDPPPPDD